Protein AF-A0A2V9Q5B5-F1 (afdb_monomer)

Radius of gyration: 13.7 Å; Cα contacts (8 Å, |Δi|>4): 126; chains: 1; bounding box: 30×25×36 Å

Sequence (98 aa):
SFSDRRMATRFVSCTHLVGAYANRPREVKDRAESVIAGSWEMFRADWEAHPPVLIIDMSMVGLDWATHPMTRYTVLRAYLNEYRVESVINGATIYRRL

Mean predicted aligned error: 4.56 Å

Nearest PDB structures (foldseek):
  3wov-assembly1_A  TM=4.953E-01  e=8.995E+00  Pyrococcus abyssi GE5
  3vu1-assembly3_A  TM=5.123E-01  e=9.590E+00  Pyrococcus horikoshii OT3

Structure (mmCIF, N/CA/C/O backbone):
data_AF-A0A2V9Q5B5-F1
#
_entry.id   AF-A0A2V9Q5B5-F1
#
loop_
_atom_site.group_PDB
_atom_site.id
_atom_site.type_symbol
_atom_site.label_atom_id
_atom_site.label_alt_id
_atom_site.label_comp_id
_atom_site.label_asym_id
_atom_site.label_entity_id
_atom_site.label_seq_id
_atom_site.pdbx_PDB_ins_code
_atom_site.Cartn_x
_atom_site.Cartn_y
_atom_site.Cartn_z
_atom_site.occupancy
_atom_site.B_iso_or_equiv
_atom_site.auth_seq_id
_atom_site.auth_comp_id
_atom_site.auth_asym_id
_atom_site.auth_atom_id
_atom_site.pdbx_PDB_model_num
ATOM 1 N N . SER A 1 1 ? -12.829 12.862 -1.093 1.00 55.06 1 SER A N 1
ATOM 2 C CA . SER A 1 1 ? -13.135 11.441 -0.840 1.00 55.06 1 SER A CA 1
ATOM 3 C C . SER A 1 1 ? -14.642 11.312 -0.783 1.00 55.06 1 SER A C 1
ATOM 5 O O . SER A 1 1 ? -15.242 12.133 -0.108 1.00 55.06 1 SER A O 1
ATOM 7 N N . PHE A 1 2 ? -15.258 10.343 -1.465 1.00 65.75 2 PHE A N 1
ATOM 8 C CA . PHE A 1 2 ? -16.723 10.162 -1.457 1.00 65.75 2 PHE A CA 1
ATOM 9 C C . PHE A 1 2 ? -17.295 9.729 -0.093 1.00 65.75 2 PHE A C 1
ATOM 11 O O . PHE A 1 2 ? -18.501 9.574 0.045 1.00 65.75 2 PHE A O 1
ATOM 18 N N . SER A 1 3 ? -16.439 9.512 0.908 1.00 74.19 3 SER A N 1
ATOM 19 C CA . SER A 1 3 ? -16.818 9.047 2.242 1.00 74.19 3 SER A CA 1
ATOM 20 C C . SER A 1 3 ? -16.691 10.101 3.348 1.00 74.19 3 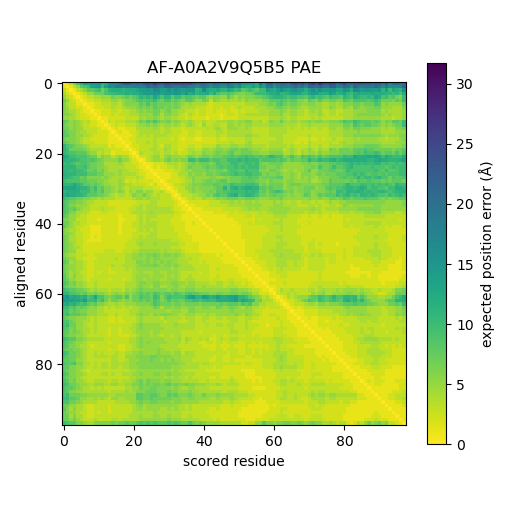SER A C 1
ATOM 22 O O . SER A 1 3 ? -16.801 9.726 4.511 1.00 74.19 3 SER A O 1
ATOM 24 N N . ASP A 1 4 ? -16.370 11.366 3.029 1.00 79.88 4 ASP A N 1
ATOM 25 C CA . ASP A 1 4 ? -16.004 12.432 3.994 1.00 79.88 4 ASP A CA 1
ATOM 26 C C . ASP A 1 4 ? -14.914 12.037 5.008 1.00 79.88 4 ASP A C 1
ATOM 28 O O . ASP A 1 4 ? -14.673 12.700 6.016 1.00 79.88 4 ASP A O 1
ATOM 32 N N . ARG A 1 5 ? -14.186 10.956 4.719 1.00 75.25 5 ARG A N 1
ATOM 33 C CA . ARG A 1 5 ? -13.049 10.491 5.506 1.00 75.25 5 ARG A CA 1
ATOM 34 C C . ARG A 1 5 ? -11.755 10.935 4.852 1.00 75.25 5 ARG A C 1
ATOM 36 O O . ARG A 1 5 ? -11.598 10.866 3.626 1.00 75.25 5 ARG A O 1
ATOM 43 N N . ARG A 1 6 ? -10.803 11.340 5.693 1.00 78.00 6 ARG A N 1
ATOM 44 C CA . ARG A 1 6 ? -9.419 11.575 5.285 1.00 78.00 6 ARG A CA 1
ATOM 45 C C . ARG A 1 6 ? -8.833 10.275 4.732 1.00 78.00 6 ARG A C 1
ATOM 47 O O . ARG A 1 6 ? -9.043 9.206 5.302 1.00 78.00 6 ARG A O 1
ATOM 54 N N . MET A 1 7 ? -8.109 10.369 3.619 1.00 82.69 7 MET A N 1
ATOM 55 C CA . MET A 1 7 ? -7.373 9.220 3.096 1.00 82.69 7 MET A CA 1
ATOM 56 C C . MET A 1 7 ? -6.248 8.847 4.064 1.00 82.69 7 MET A C 1
ATOM 58 O O . MET A 1 7 ? -5.566 9.732 4.578 1.00 82.69 7 MET A O 1
ATOM 62 N N . ALA A 1 8 ? -6.038 7.548 4.274 1.00 86.75 8 ALA A N 1
ATOM 63 C CA . ALA A 1 8 ? -4.937 7.039 5.095 1.00 86.75 8 ALA A CA 1
ATOM 64 C C . ALA A 1 8 ? -3.558 7.359 4.490 1.00 86.75 8 ALA A C 1
ATOM 66 O O . ALA A 1 8 ? -2.562 7.438 5.193 1.00 86.75 8 ALA A O 1
ATOM 67 N N . THR A 1 9 ? -3.495 7.562 3.174 1.00 88.81 9 THR A N 1
ATOM 68 C CA . THR A 1 9 ? -2.259 7.869 2.461 1.00 88.81 9 THR A CA 1
ATOM 69 C C . THR A 1 9 ? -2.514 8.808 1.292 1.00 88.81 9 THR A C 1
ATOM 71 O O . THR A 1 9 ? -3.602 8.807 0.717 1.00 88.81 9 THR A O 1
ATOM 74 N N . ARG A 1 10 ? -1.501 9.596 0.915 1.00 90.44 10 ARG A N 1
ATOM 75 C CA . ARG A 1 10 ? -1.497 10.398 -0.317 1.00 90.44 10 ARG A CA 1
ATOM 76 C C . ARG A 1 10 ? -1.438 9.545 -1.591 1.00 90.44 10 ARG A C 1
ATOM 78 O O . ARG A 1 10 ? -1.700 10.060 -2.675 1.00 90.44 10 ARG A O 1
ATOM 85 N N . PHE A 1 11 ? -1.106 8.256 -1.484 1.00 89.06 11 PHE A N 1
ATOM 86 C CA . PHE A 1 11 ? -0.995 7.339 -2.618 1.00 89.06 11 PHE A CA 1
ATOM 87 C C . PHE A 1 11 ? -2.331 6.647 -2.915 1.00 89.06 11 PHE A C 1
ATOM 89 O O . PHE A 1 11 ? -2.714 5.691 -2.252 1.00 89.06 11 PHE A O 1
ATOM 96 N N . VAL A 1 12 ? -3.028 7.100 -3.960 1.00 80.19 12 VAL A N 1
ATOM 97 C CA . VAL A 1 12 ? -4.313 6.513 -4.404 1.00 80.19 12 VAL A CA 1
ATOM 98 C C . VAL A 1 12 ? -4.170 5.156 -5.109 1.00 80.19 12 VAL A C 1
ATOM 100 O O . VAL A 1 12 ? -5.154 4.454 -5.310 1.00 80.19 12 VAL A O 1
ATOM 103 N N . SER A 1 13 ? -2.950 4.797 -5.510 1.00 80.75 13 SER A N 1
ATOM 104 C CA . SER A 1 13 ? -2.597 3.533 -6.162 1.00 80.75 13 SER A CA 1
ATOM 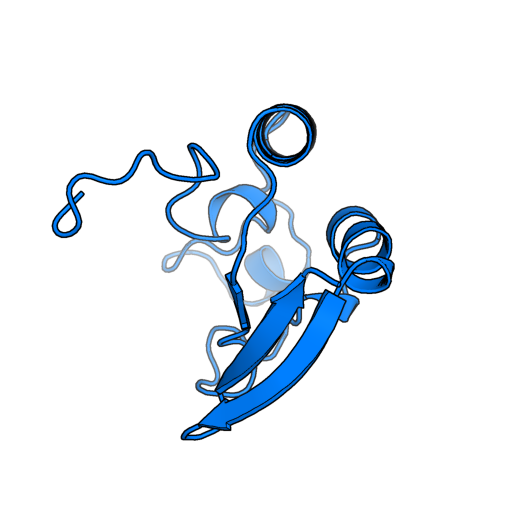105 C C . SER A 1 13 ? -1.146 3.174 -5.838 1.00 80.75 13 SER A C 1
ATOM 107 O O . SER A 1 13 ? -0.306 4.064 -5.656 1.00 80.75 13 SER A O 1
ATOM 109 N N . CYS A 1 14 ? -0.827 1.876 -5.828 1.00 83.75 14 CYS A N 1
ATOM 110 C CA . CYS A 1 14 ? 0.524 1.370 -5.594 1.00 83.75 14 CYS A CA 1
ATOM 111 C C . CYS A 1 14 ? 1.498 1.641 -6.754 1.00 83.75 14 CYS A C 1
ATOM 113 O O . CYS A 1 14 ? 2.699 1.478 -6.563 1.00 83.75 14 CYS A O 1
ATOM 115 N N . THR A 1 15 ? 1.032 2.104 -7.924 1.00 87.00 15 THR A N 1
ATOM 1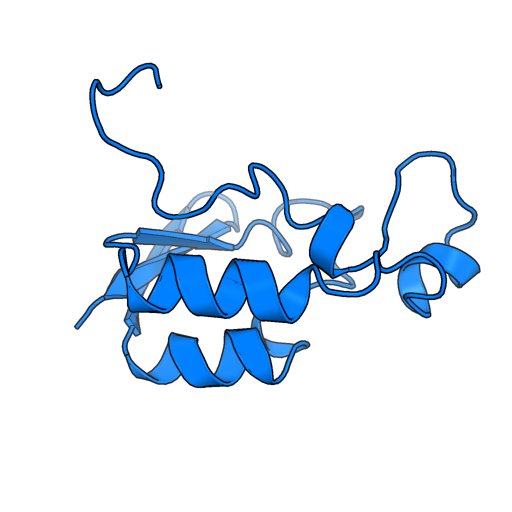16 C CA . THR A 1 15 ? 1.865 2.347 -9.120 1.00 87.00 15 THR A CA 1
ATOM 117 C C . THR A 1 15 ? 3.143 3.137 -8.822 1.00 87.00 15 THR A C 1
ATOM 119 O O . THR A 1 15 ? 4.213 2.757 -9.285 1.00 87.00 15 THR A O 1
ATOM 122 N N . HIS A 1 16 ? 3.047 4.199 -8.016 1.00 87.56 16 HIS A N 1
ATOM 123 C CA . HIS A 1 16 ? 4.190 5.042 -7.642 1.00 87.56 16 HIS A CA 1
ATOM 124 C C . HIS A 1 16 ? 5.171 4.324 -6.705 1.00 87.56 16 HIS A C 1
ATOM 126 O O . HIS A 1 16 ? 6.375 4.542 -6.793 1.00 87.56 16 HIS A O 1
ATOM 132 N N . LEU A 1 17 ? 4.652 3.455 -5.833 1.00 88.50 17 LEU A N 1
ATOM 133 C CA . LEU A 1 17 ? 5.439 2.674 -4.877 1.00 88.50 17 LEU A CA 1
ATOM 134 C C . LEU A 1 17 ? 6.196 1.539 -5.569 1.00 88.50 17 LEU A C 1
ATOM 136 O O . LEU A 1 17 ? 7.295 1.183 -5.156 1.00 88.50 17 LEU A O 1
ATOM 140 N N . VAL A 1 18 ? 5.617 0.967 -6.627 1.00 87.12 18 VAL A N 1
ATOM 141 C CA . VAL A 1 18 ? 6.166 -0.224 -7.291 1.00 87.12 18 VAL A CA 1
ATOM 142 C C . VAL A 1 18 ? 6.790 0.057 -8.661 1.00 87.12 18 VAL A C 1
ATOM 144 O O . VAL A 1 18 ? 7.384 -0.839 -9.249 1.00 87.12 18 VAL A O 1
ATOM 147 N N . GLY A 1 19 ? 6.660 1.280 -9.183 1.00 86.38 19 GLY A N 1
ATOM 148 C CA . GLY A 1 19 ? 7.170 1.671 -10.502 1.00 86.38 19 GLY A CA 1
ATOM 149 C C . GLY A 1 19 ? 6.419 1.046 -11.687 1.00 86.38 19 GLY A C 1
ATOM 150 O O . GLY A 1 19 ? 6.878 1.124 -12.825 1.00 86.38 19 GLY A O 1
ATOM 151 N N . ALA A 1 20 ? 5.261 0.426 -11.455 1.00 85.00 20 ALA A N 1
ATOM 152 C CA . ALA A 1 20 ? 4.541 -0.369 -12.449 1.00 85.00 20 ALA A CA 1
ATOM 153 C C . ALA A 1 20 ? 3.566 0.470 -13.302 1.00 85.00 20 ALA A C 1
ATOM 155 O O . ALA A 1 20 ? 2.354 0.255 -13.303 1.00 85.00 20 ALA A O 1
ATOM 156 N N . TYR A 1 21 ? 4.078 1.472 -14.018 1.00 83.19 21 TYR A N 1
ATOM 157 C CA . TYR A 1 21 ? 3.260 2.367 -14.850 1.00 83.19 21 TYR A CA 1
ATOM 158 C C . TYR A 1 21 ? 2.726 1.673 -16.107 1.00 83.19 21 TYR A C 1
ATOM 160 O O . TYR A 1 21 ? 3.498 1.063 -16.843 1.00 83.19 21 TYR A O 1
ATOM 168 N N . ALA A 1 22 ? 1.426 1.821 -16.398 1.00 74.12 22 ALA A N 1
ATOM 169 C CA . ALA A 1 22 ? 0.705 1.080 -17.445 1.00 74.12 22 ALA A CA 1
ATOM 170 C C . ALA A 1 22 ? 1.416 1.036 -18.815 1.00 74.12 22 ALA A C 1
ATOM 172 O O . ALA A 1 22 ? 1.526 -0.041 -19.398 1.00 74.12 22 ALA A O 1
ATOM 173 N N . ASN A 1 23 ? 1.996 2.152 -19.269 1.00 81.00 23 ASN A N 1
ATOM 174 C CA . ASN A 1 23 ? 2.658 2.264 -20.578 1.00 81.00 23 ASN A CA 1
ATOM 175 C C . ASN A 1 23 ? 4.131 1.798 -20.607 1.00 81.00 23 ASN A C 1
ATOM 177 O O . ASN A 1 23 ? 4.848 2.091 -21.562 1.00 81.00 23 ASN A O 1
ATOM 181 N N . ARG A 1 24 ? 4.625 1.114 -19.566 1.00 80.81 24 ARG A N 1
ATOM 182 C CA . ARG A 1 24 ? 5.992 0.563 -19.533 1.00 80.81 24 ARG A CA 1
ATOM 183 C C . ARG A 1 24 ? 6.027 -0.915 -19.957 1.00 80.81 24 ARG A C 1
ATOM 185 O O . ARG A 1 24 ? 5.063 -1.635 -19.670 1.00 80.81 24 ARG A O 1
ATOM 192 N N . PRO A 1 25 ? 7.130 -1.384 -20.580 1.00 84.44 25 PRO A N 1
ATOM 193 C CA . PRO A 1 25 ? 7.362 -2.810 -20.807 1.00 84.44 25 PRO A CA 1
ATOM 194 C C . PRO A 1 25 ? 7.248 -3.605 -19.504 1.00 84.44 25 PRO A C 1
ATOM 196 O O . PRO A 1 25 ? 7.569 -3.091 -18.427 1.00 84.44 25 PRO A O 1
ATOM 199 N N . ARG A 1 26 ? 6.788 -4.855 -19.592 1.00 80.31 26 ARG A N 1
ATOM 200 C CA . ARG A 1 26 ? 6.551 -5.701 -18.414 1.00 80.31 26 ARG A CA 1
ATOM 201 C C . ARG A 1 26 ? 7.831 -5.915 -17.608 1.00 80.31 26 ARG A C 1
ATOM 203 O O . ARG A 1 26 ? 7.800 -5.827 -16.388 1.00 80.31 26 ARG A O 1
ATOM 210 N N . GLU A 1 27 ? 8.956 -6.085 -18.288 1.00 81.50 27 GLU A N 1
ATOM 211 C CA . GLU A 1 27 ? 10.274 -6.286 -17.688 1.00 81.50 27 GLU A CA 1
ATOM 212 C C . GLU A 1 27 ? 10.685 -5.092 -16.813 1.00 81.50 27 GLU A C 1
ATOM 214 O O . GLU A 1 27 ? 11.222 -5.279 -15.724 1.00 81.50 27 GLU A O 1
ATOM 219 N N . VAL A 1 28 ? 10.374 -3.869 -17.256 1.00 81.06 28 VAL A N 1
ATOM 220 C CA . VAL A 1 28 ? 10.656 -2.623 -16.519 1.00 81.06 28 VAL A CA 1
ATOM 221 C C . VAL A 1 28 ? 9.770 -2.513 -15.274 1.00 81.06 28 VAL A C 1
ATOM 223 O O . VAL A 1 28 ? 10.250 -2.137 -14.203 1.00 81.06 28 VAL A O 1
ATOM 226 N N . LYS A 1 29 ? 8.481 -2.871 -15.396 1.00 79.12 29 LYS A N 1
ATOM 227 C CA . LYS A 1 29 ? 7.529 -2.899 -14.269 1.00 79.12 29 LYS A CA 1
ATOM 228 C C . LYS A 1 29 ? 7.961 -3.918 -13.213 1.00 79.12 29 LYS A C 1
ATOM 230 O O . LYS A 1 29 ? 8.058 -3.590 -12.033 1.00 79.12 29 LYS A O 1
ATOM 235 N N . ASP A 1 30 ? 8.276 -5.137 -13.648 1.00 76.44 30 ASP A N 1
ATOM 236 C CA . ASP A 1 30 ? 8.610 -6.254 -12.765 1.00 76.44 30 ASP A CA 1
ATOM 237 C C . ASP A 1 30 ? 9.922 -6.019 -12.000 1.00 76.44 30 ASP A C 1
ATOM 239 O O . ASP A 1 30 ? 10.047 -6.464 -10.855 1.00 76.44 30 ASP A O 1
ATOM 243 N N . ARG A 1 31 ? 10.871 -5.274 -12.584 1.00 80.06 31 ARG A N 1
ATOM 244 C CA . ARG A 1 31 ? 12.141 -4.881 -11.948 1.00 80.06 31 ARG A CA 1
ATOM 245 C C . ARG A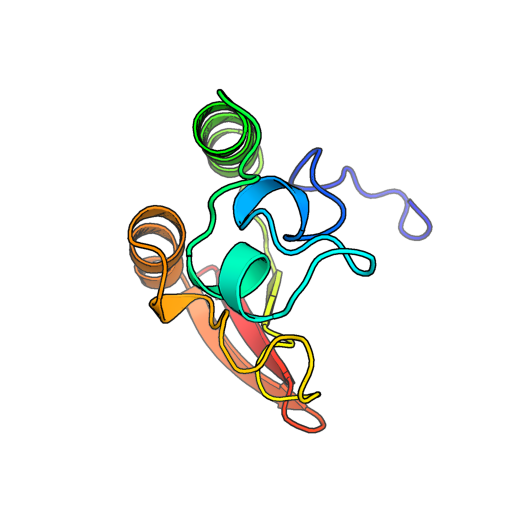 1 31 ? 12.060 -3.626 -11.079 1.00 80.06 31 ARG A C 1
ATOM 247 O O . ARG A 1 31 ? 13.051 -3.285 -10.442 1.00 80.06 31 ARG A O 1
ATOM 254 N N . ALA A 1 32 ? 10.904 -2.962 -11.023 1.00 76.38 32 ALA A N 1
ATOM 255 C CA . ALA A 1 32 ? 10.703 -1.739 -10.245 1.00 76.38 32 ALA A CA 1
ATOM 256 C C . ALA A 1 32 ? 11.688 -0.601 -10.612 1.00 76.38 32 ALA A C 1
ATOM 258 O O . ALA A 1 32 ? 11.999 0.259 -9.792 1.00 76.38 32 ALA A O 1
ATOM 259 N N . GLU A 1 33 ? 12.151 -0.550 -11.866 1.00 82.62 33 GLU A N 1
ATOM 260 C CA . GLU A 1 33 ? 13.141 0.439 -12.338 1.00 82.62 33 GLU A CA 1
ATOM 261 C C . GLU A 1 33 ? 12.577 1.871 -12.414 1.00 82.62 33 GLU A C 1
ATOM 263 O O . GLU A 1 33 ? 13.312 2.832 -12.612 1.00 82.62 33 GLU A O 1
ATOM 268 N N . SER A 1 34 ? 11.258 2.029 -12.273 1.00 84.50 34 SER A N 1
ATOM 269 C CA . SER A 1 34 ? 10.557 3.319 -12.334 1.00 84.50 34 SER A CA 1
ATOM 270 C C . SER A 1 34 ? 9.942 3.741 -10.994 1.00 84.50 34 SER A C 1
ATOM 272 O O . SER A 1 34 ? 8.996 4.528 -10.982 1.00 84.50 34 SER A O 1
ATOM 274 N N . VAL A 1 35 ? 10.416 3.203 -9.865 1.00 89.06 35 VAL A N 1
ATOM 275 C CA . VAL A 1 35 ? 9.978 3.663 -8.535 1.00 89.06 35 VAL A CA 1
ATOM 276 C C . VAL A 1 35 ? 10.385 5.123 -8.341 1.00 89.06 35 VAL A C 1
ATOM 278 O O . VAL A 1 35 ? 11.522 5.505 -8.615 1.00 89.06 35 VAL A O 1
ATOM 281 N N . ILE A 1 36 ? 9.457 5.949 -7.855 1.00 88.69 36 ILE A N 1
ATOM 282 C CA . ILE A 1 36 ? 9.758 7.350 -7.553 1.00 88.69 36 ILE A CA 1
ATOM 283 C C . ILE A 1 36 ? 10.577 7.426 -6.262 1.00 88.69 36 ILE A C 1
ATOM 285 O O . ILE A 1 36 ? 10.151 6.944 -5.214 1.00 88.69 36 ILE A O 1
ATOM 289 N N . ALA A 1 37 ? 11.739 8.077 -6.317 1.00 89.88 37 ALA A N 1
ATOM 290 C CA . ALA A 1 37 ? 12.570 8.296 -5.136 1.00 89.88 37 ALA A CA 1
ATOM 291 C C . ALA A 1 37 ? 11.784 9.023 -4.026 1.00 89.88 37 ALA A C 1
ATOM 293 O O . ALA A 1 37 ? 11.094 10.010 -4.284 1.00 89.88 37 ALA A O 1
ATOM 294 N N . GLY A 1 38 ? 11.881 8.536 -2.787 1.00 91.12 38 GLY A N 1
ATOM 295 C CA . GLY A 1 38 ? 11.165 9.107 -1.642 1.00 91.12 38 GLY A CA 1
ATOM 296 C C . GLY A 1 38 ? 9.720 8.616 -1.470 1.00 91.12 38 GLY A C 1
ATOM 297 O O . GLY A 1 38 ? 9.083 8.940 -0.465 1.00 91.12 38 GLY A O 1
ATOM 298 N N . SER A 1 39 ? 9.155 7.862 -2.426 1.00 92.50 39 SER A N 1
ATOM 299 C CA . SER A 1 39 ? 7.740 7.473 -2.356 1.00 92.50 39 SER A CA 1
ATOM 300 C C . SER A 1 39 ? 7.446 6.526 -1.194 1.00 92.50 39 SER A C 1
ATOM 302 O O . SER A 1 39 ? 6.400 6.639 -0.557 1.00 92.50 39 SER A O 1
ATOM 304 N N . TRP A 1 40 ? 8.367 5.607 -0.895 1.00 92.06 40 TRP A N 1
ATOM 305 C CA . TRP A 1 40 ? 8.213 4.657 0.208 1.00 92.06 40 TRP A CA 1
ATOM 306 C C . TRP A 1 40 ? 8.316 5.334 1.575 1.00 92.06 40 TRP A C 1
ATOM 308 O O . TRP A 1 40 ? 7.576 4.977 2.489 1.00 92.06 40 TRP A O 1
ATOM 318 N N . GLU A 1 41 ? 9.182 6.334 1.708 1.00 93.69 41 GLU A N 1
ATOM 319 C CA . GLU A 1 41 ? 9.345 7.145 2.913 1.00 93.69 41 GLU A CA 1
ATOM 320 C C . GLU A 1 41 ? 8.092 7.986 3.172 1.00 93.69 41 GLU A C 1
ATOM 322 O O . GLU A 1 41 ? 7.571 7.995 4.287 1.00 93.69 41 GLU A O 1
ATOM 327 N N . MET A 1 42 ? 7.552 8.632 2.132 1.00 94.25 42 MET A N 1
ATOM 328 C CA . MET A 1 42 ? 6.291 9.370 2.239 1.00 94.25 42 MET A CA 1
ATOM 329 C C . MET A 1 42 ? 5.120 8.453 2.597 1.00 94.25 42 MET A C 1
ATOM 331 O O . MET A 1 42 ? 4.276 8.826 3.407 1.00 94.25 42 MET A O 1
ATOM 335 N N . PHE A 1 43 ? 5.066 7.257 2.005 1.00 93.06 43 PHE A N 1
ATOM 336 C CA . PHE A 1 43 ? 4.021 6.281 2.297 1.00 93.06 43 PHE A CA 1
ATOM 337 C C . PHE A 1 43 ? 4.082 5.806 3.747 1.00 93.06 43 PHE A C 1
ATOM 339 O O . PHE A 1 43 ? 3.055 5.770 4.419 1.00 93.06 43 PHE A O 1
ATOM 346 N N . ARG A 1 44 ? 5.288 5.499 4.237 1.00 92.75 44 ARG A N 1
ATOM 347 C CA . ARG A 1 44 ? 5.540 5.142 5.635 1.00 92.75 44 ARG A CA 1
ATOM 348 C C . ARG A 1 44 ? 5.062 6.235 6.588 1.00 92.75 44 ARG A C 1
ATOM 350 O O . ARG A 1 44 ? 4.287 5.942 7.489 1.00 92.75 44 ARG A O 1
ATOM 357 N N . ALA A 1 45 ? 5.456 7.483 6.342 1.00 94.00 45 ALA A N 1
ATOM 358 C CA . ALA A 1 45 ? 5.051 8.611 7.179 1.00 94.00 45 ALA A CA 1
ATOM 359 C C . ALA A 1 45 ? 3.524 8.799 7.214 1.00 94.00 45 ALA A C 1
ATOM 361 O O . ALA A 1 45 ? 2.949 9.061 8.269 1.00 94.00 45 ALA A O 1
ATOM 362 N N . ASP A 1 46 ? 2.852 8.640 6.070 1.00 93.12 46 ASP A N 1
ATOM 363 C CA . ASP A 1 46 ? 1.393 8.711 6.014 1.00 93.12 46 ASP A CA 1
ATOM 364 C C . ASP A 1 46 ? 0.732 7.574 6.799 1.00 93.12 46 ASP A C 1
ATOM 366 O O . ASP A 1 46 ? -0.198 7.828 7.564 1.00 93.12 46 ASP A O 1
ATOM 370 N N . TRP A 1 47 ? 1.227 6.345 6.625 1.00 91.44 47 TRP A N 1
ATOM 371 C CA . TRP A 1 47 ? 0.707 5.155 7.295 1.00 91.44 47 TRP A CA 1
ATOM 372 C C . TRP A 1 47 ? 0.874 5.233 8.812 1.00 91.44 47 TRP A C 1
ATOM 374 O O . TRP A 1 47 ? -0.044 4.887 9.544 1.00 91.44 47 TRP A O 1
ATOM 384 N N . GLU A 1 48 ? 2.017 5.714 9.296 1.00 91.88 48 GLU A N 1
ATOM 385 C CA . GLU A 1 48 ? 2.275 5.896 10.728 1.00 91.88 48 GLU A CA 1
ATOM 386 C C . GLU A 1 48 ? 1.382 6.986 11.334 1.00 91.88 48 GLU A C 1
ATOM 388 O O . GLU A 1 48 ? 0.845 6.815 12.427 1.00 91.88 48 GLU A O 1
ATOM 393 N N . ALA A 1 49 ? 1.171 8.092 10.615 1.00 92.62 49 ALA A N 1
ATOM 394 C CA . ALA A 1 49 ? 0.321 9.182 11.088 1.00 92.62 49 ALA A CA 1
ATOM 395 C C . ALA A 1 49 ? -1.183 8.856 11.004 1.00 92.62 49 ALA A C 1
ATOM 397 O O . ALA A 1 49 ? -1.976 9.356 11.802 1.00 92.62 49 ALA A O 1
ATOM 398 N N . HIS A 1 50 ? -1.591 8.043 10.026 1.00 91.12 50 HIS A N 1
ATOM 399 C CA . HIS A 1 50 ? -2.992 7.730 9.746 1.00 91.12 50 HIS A CA 1
ATOM 400 C C . HIS A 1 50 ? -3.156 6.257 9.342 1.00 91.12 50 HIS A C 1
ATOM 402 O O . HIS A 1 50 ? -3.519 5.966 8.197 1.00 91.12 50 HIS A O 1
ATOM 408 N N . PRO A 1 51 ? -2.926 5.304 10.261 1.00 90.31 51 PRO A N 1
ATOM 409 C CA . PRO A 1 51 ? -2.936 3.897 9.898 1.00 90.31 51 PRO A CA 1
ATOM 410 C C . PRO A 1 51 ? -4.320 3.495 9.357 1.00 90.31 51 PRO A C 1
ATOM 412 O O . PRO A 1 51 ? -5.347 3.860 9.953 1.00 90.31 51 PRO A O 1
ATOM 415 N N . PRO A 1 52 ? -4.391 2.762 8.231 1.00 90.00 52 PRO A N 1
ATOM 416 C CA . PRO A 1 52 ? -5.658 2.313 7.672 1.00 90.00 52 PRO A CA 1
ATOM 417 C C . PRO A 1 52 ? -6.440 1.434 8.655 1.00 90.00 52 PRO A C 1
ATOM 419 O O . PRO A 1 52 ? -5.877 0.645 9.405 1.00 90.00 52 PRO A O 1
ATOM 422 N N . VAL A 1 53 ? -7.768 1.532 8.637 1.00 91.06 53 VAL A N 1
ATOM 423 C CA . VAL A 1 53 ? -8.621 0.539 9.321 1.00 91.06 53 VAL A CA 1
ATOM 424 C C . VAL A 1 53 ? -8.766 -0.717 8.462 1.00 91.06 53 VAL A C 1
ATOM 426 O O . VAL A 1 53 ? -8.846 -1.826 8.988 1.00 91.06 53 VAL A O 1
ATOM 429 N N . LEU A 1 54 ? -8.799 -0.524 7.142 1.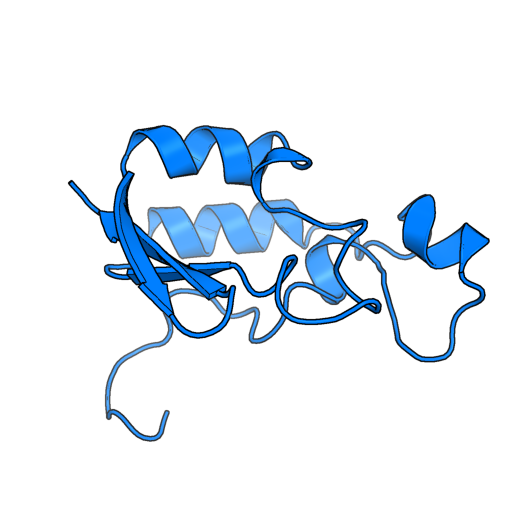00 90.94 54 LEU A N 1
ATOM 430 C CA . LEU A 1 54 ? -8.967 -1.563 6.138 1.00 90.94 54 LEU A CA 1
ATOM 431 C C . LEU A 1 54 ? -7.937 -1.396 5.030 1.00 90.94 54 LEU A C 1
ATOM 433 O O . LEU A 1 54 ? -7.658 -0.275 4.601 1.00 90.94 54 LEU A O 1
ATOM 437 N N . ILE A 1 55 ? -7.436 -2.524 4.542 1.00 91.19 55 ILE A N 1
ATOM 438 C CA . ILE A 1 55 ? -6.587 -2.618 3.358 1.00 91.19 55 ILE A CA 1
ATOM 439 C C . ILE A 1 55 ? -7.241 -3.608 2.404 1.00 91.19 55 ILE A C 1
ATOM 441 O O . ILE A 1 55 ? -7.715 -4.657 2.836 1.00 91.19 55 ILE A O 1
ATOM 445 N N . ILE A 1 56 ? -7.247 -3.282 1.116 1.00 90.81 56 ILE A N 1
ATOM 446 C CA . ILE A 1 56 ? -7.747 -4.165 0.065 1.00 90.81 56 ILE A CA 1
ATOM 447 C C . ILE A 1 56 ? -6.565 -4.512 -0.840 1.00 90.81 56 ILE A C 1
ATOM 449 O O . ILE A 1 56 ? -6.052 -3.641 -1.543 1.00 90.81 56 ILE A O 1
ATOM 453 N N . ASP A 1 57 ? -6.126 -5.769 -0.809 1.00 90.38 57 ASP A N 1
ATOM 454 C CA . ASP A 1 57 ? -5.120 -6.295 -1.730 1.00 90.38 57 ASP A CA 1
ATOM 455 C C . ASP A 1 57 ? -5.811 -6.855 -2.977 1.00 90.38 57 ASP A C 1
ATOM 457 O O . ASP A 1 57 ? -6.499 -7.877 -2.939 1.00 90.38 57 ASP A O 1
ATOM 461 N N . MET A 1 58 ? -5.618 -6.146 -4.088 1.00 89.62 58 MET A N 1
ATOM 462 C CA . MET A 1 58 ? -6.196 -6.456 -5.395 1.00 89.62 58 MET A CA 1
ATOM 463 C C . MET A 1 58 ? -5.254 -7.282 -6.285 1.00 89.62 58 MET A C 1
ATOM 465 O O . MET A 1 58 ? -5.603 -7.565 -7.430 1.00 89.62 58 MET A O 1
ATOM 469 N N . SER A 1 59 ? -4.068 -7.671 -5.800 1.00 88.69 59 SER A N 1
ATOM 470 C CA . SER A 1 59 ? -3.064 -8.396 -6.599 1.00 88.69 59 SER A CA 1
ATOM 471 C C . SER A 1 59 ? -3.568 -9.732 -7.149 1.00 88.69 59 SER A C 1
ATOM 473 O O . SER A 1 59 ? -3.129 -10.163 -8.208 1.00 88.69 59 SER A O 1
ATOM 475 N N . MET A 1 60 ? -4.540 -10.353 -6.482 1.00 87.69 60 MET A N 1
ATOM 476 C CA . MET A 1 60 ? -5.140 -11.629 -6.886 1.00 87.69 60 MET A CA 1
ATOM 477 C C . MET A 1 60 ? -6.377 -11.476 -7.792 1.00 87.69 60 MET A C 1
ATOM 479 O O . MET A 1 60 ? -6.914 -12.476 -8.260 1.00 87.69 60 MET A O 1
ATOM 483 N N . VAL A 1 61 ? -6.842 -10.247 -8.052 1.00 87.12 61 VAL A N 1
ATOM 484 C CA . VAL A 1 61 ? -8.068 -9.983 -8.833 1.00 87.12 61 VAL A CA 1
ATOM 485 C C . VAL A 1 61 ? -7.789 -9.891 -10.338 1.00 87.12 61 VAL A C 1
ATOM 487 O O . VAL A 1 61 ? -8.666 -10.189 -11.145 1.00 87.12 61 VAL A O 1
ATOM 490 N N . GLY A 1 62 ? -6.579 -9.493 -10.745 1.00 78.75 62 GLY A N 1
ATOM 491 C CA . GLY A 1 62 ? -6.240 -9.279 -12.153 1.00 78.75 62 GLY A CA 1
ATOM 492 C C . GLY A 1 62 ? -4.757 -9.463 -12.464 1.00 78.75 62 GLY A C 1
ATOM 493 O O . GLY A 1 62 ? -3.895 -9.298 -11.603 1.00 78.75 62 GLY A O 1
ATOM 494 N N . LEU A 1 63 ? -4.458 -9.790 -13.725 1.00 76.56 63 LEU A N 1
ATOM 495 C CA . LEU A 1 63 ? -3.105 -10.147 -14.170 1.00 76.56 63 LEU A CA 1
ATOM 496 C C . LEU A 1 63 ? -2.097 -8.996 -14.053 1.00 76.56 63 LEU A C 1
ATOM 498 O O . LEU A 1 63 ? -0.920 -9.252 -13.809 1.00 76.56 63 LEU A O 1
ATOM 502 N N . ASP A 1 64 ? -2.552 -7.749 -14.181 1.00 76.50 64 ASP A N 1
ATOM 503 C CA . ASP A 1 64 ? -1.677 -6.570 -14.173 1.00 76.50 64 ASP A CA 1
ATOM 504 C C . ASP A 1 64 ? -0.956 -6.357 -12.834 1.00 76.50 64 ASP A C 1
ATOM 506 O O . ASP A 1 64 ? 0.120 -5.762 -12.802 1.00 76.50 64 ASP A O 1
ATOM 510 N N . TRP A 1 65 ? -1.526 -6.860 -11.735 1.00 80.44 65 TRP A N 1
ATOM 511 C CA . TRP A 1 65 ? -0.999 -6.680 -10.378 1.00 80.44 65 TRP A CA 1
ATOM 512 C C . TRP A 1 65 ? -0.561 -7.986 -9.716 1.00 80.44 65 TRP A C 1
ATOM 514 O O . TRP A 1 65 ? -0.065 -7.959 -8.590 1.00 80.44 65 TRP A O 1
ATOM 524 N N . ALA A 1 66 ? -0.676 -9.117 -10.417 1.00 83.56 66 ALA A N 1
ATOM 525 C CA . ALA A 1 66 ? -0.340 -10.439 -9.890 1.00 83.56 66 ALA A CA 1
ATOM 526 C C . ALA A 1 66 ? 1.133 -10.568 -9.467 1.00 83.56 66 ALA A C 1
ATOM 528 O O . ALA A 1 66 ? 1.456 -11.322 -8.551 1.00 83.56 66 ALA A O 1
ATOM 529 N N . THR A 1 67 ? 2.043 -9.811 -10.089 1.00 84.69 67 THR A N 1
ATOM 530 C CA . THR A 1 67 ? 3.463 -9.780 -9.701 1.00 84.69 67 THR A CA 1
ATOM 531 C C . THR A 1 67 ? 3.744 -8.835 -8.531 1.00 84.69 67 THR A C 1
ATOM 533 O O . THR A 1 67 ? 4.866 -8.803 -8.024 1.00 84.69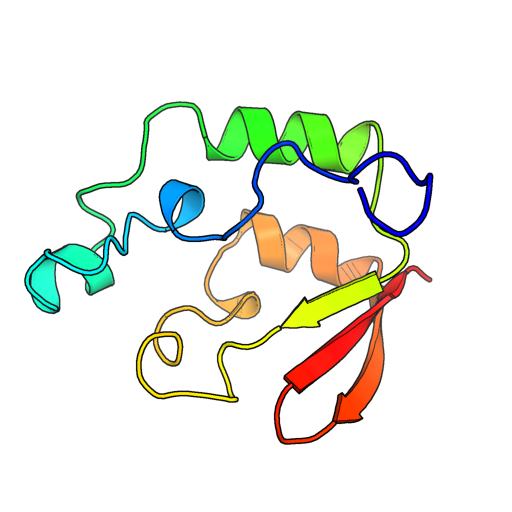 67 THR A O 1
ATOM 536 N N . HIS A 1 68 ? 2.747 -8.095 -8.048 1.00 85.81 68 HIS A N 1
ATOM 537 C CA . HIS A 1 68 ? 2.888 -7.062 -7.025 1.00 85.81 68 HIS A CA 1
ATOM 538 C C . HIS A 1 68 ? 2.022 -7.316 -5.769 1.00 85.81 68 HIS A C 1
ATOM 540 O O . HIS A 1 68 ? 1.380 -6.377 -5.293 1.00 85.81 68 HIS A O 1
ATOM 546 N N . PRO A 1 69 ? 2.002 -8.535 -5.182 1.00 88.50 69 PRO A N 1
ATOM 547 C CA . PRO A 1 69 ? 1.260 -8.774 -3.947 1.00 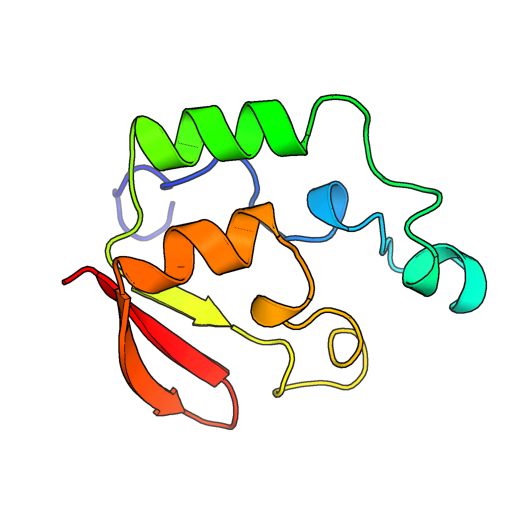88.50 69 PRO A CA 1
ATOM 548 C C . PRO A 1 69 ? 1.861 -7.979 -2.788 1.00 88.50 69 PRO A C 1
ATOM 550 O O . PRO A 1 69 ? 3.074 -7.744 -2.751 1.00 88.50 69 PRO A O 1
ATOM 553 N N . MET A 1 70 ? 1.045 -7.613 -1.794 1.00 88.50 70 MET A N 1
ATOM 554 C CA . MET A 1 70 ? 1.534 -6.825 -0.654 1.00 88.50 70 MET A CA 1
ATOM 555 C C . MET A 1 70 ? 2.698 -7.504 0.073 1.00 88.50 70 MET A C 1
ATOM 557 O O . MET A 1 70 ? 3.649 -6.847 0.496 1.00 88.50 70 MET A O 1
ATOM 561 N N . THR A 1 71 ? 2.672 -8.833 0.157 1.00 88.50 71 THR A N 1
ATOM 562 C CA . THR A 1 71 ? 3.719 -9.623 0.809 1.00 88.50 71 THR A CA 1
ATOM 563 C C . THR A 1 71 ? 5.074 -9.524 0.106 1.00 88.50 71 THR A C 1
ATOM 565 O O . THR A 1 71 ? 6.088 -9.765 0.757 1.00 88.50 71 THR A O 1
ATOM 568 N N . ARG A 1 72 ? 5.154 -9.134 -1.175 1.00 88.88 72 ARG A N 1
ATOM 569 C CA . ARG A 1 72 ? 6.426 -8.966 -1.905 1.00 88.88 72 ARG A CA 1
ATOM 570 C C . ARG A 1 72 ? 7.297 -7.848 -1.322 1.00 88.88 72 ARG A C 1
ATOM 572 O O . ARG A 1 72 ? 8.519 -7.937 -1.397 1.00 88.88 72 ARG A O 1
ATOM 579 N N . TYR A 1 73 ? 6.690 -6.816 -0.743 1.00 88.19 73 TYR A N 1
ATOM 580 C CA . TYR A 1 73 ? 7.387 -5.604 -0.315 1.00 88.19 73 TYR A CA 1
ATOM 581 C C . TYR A 1 73 ? 7.638 -5.618 1.186 1.00 88.19 73 TYR A C 1
ATOM 583 O O . TYR A 1 73 ? 6.689 -5.630 1.963 1.00 88.19 73 TYR A O 1
ATOM 591 N N . THR A 1 74 ? 8.903 -5.553 1.609 1.00 87.38 74 THR A N 1
ATOM 592 C CA . THR A 1 74 ? 9.283 -5.599 3.034 1.00 87.38 74 THR A CA 1
ATOM 593 C C . THR A 1 74 ? 8.553 -4.550 3.873 1.00 87.38 74 THR A C 1
ATOM 595 O O . THR A 1 74 ? 8.081 -4.869 4.958 1.00 87.38 74 THR A O 1
ATOM 598 N N . VAL A 1 75 ? 8.399 -3.326 3.351 1.00 86.88 75 VAL A N 1
ATOM 599 C CA . VAL A 1 75 ? 7.682 -2.237 4.038 1.00 86.88 75 VAL A CA 1
ATOM 600 C C . VAL A 1 75 ? 6.213 -2.599 4.269 1.00 86.88 75 VAL A C 1
ATOM 602 O O . VAL A 1 75 ? 5.724 -2.474 5.383 1.00 86.88 75 VAL A O 1
ATOM 605 N N . LEU A 1 76 ? 5.515 -3.102 3.246 1.00 88.88 76 LEU A N 1
ATOM 606 C CA . LEU A 1 76 ? 4.109 -3.499 3.375 1.00 88.88 76 LEU A CA 1
ATOM 607 C C . LEU A 1 76 ? 3.950 -4.735 4.262 1.00 88.88 76 LEU A C 1
ATOM 609 O O . LEU A 1 76 ? 3.061 -4.777 5.108 1.00 88.88 76 LEU A O 1
ATOM 613 N N . ARG A 1 77 ? 4.837 -5.723 4.103 1.00 89.94 77 ARG A N 1
ATOM 614 C CA . ARG A 1 77 ? 4.842 -6.948 4.905 1.00 89.94 77 ARG A CA 1
ATOM 615 C C . ARG A 1 77 ? 5.002 -6.644 6.395 1.00 89.94 77 ARG A C 1
ATOM 617 O O . ARG A 1 77 ? 4.338 -7.289 7.195 1.00 89.94 77 ARG A O 1
ATOM 624 N N . ALA A 1 78 ? 5.842 -5.673 6.757 1.00 90.00 78 ALA A N 1
ATOM 625 C CA . ALA A 1 78 ? 6.017 -5.262 8.147 1.00 90.00 78 ALA A CA 1
ATOM 626 C C . ALA A 1 78 ? 4.701 -4.761 8.762 1.00 90.00 78 ALA A C 1
ATOM 628 O O . ALA A 1 78 ? 4.342 -5.199 9.852 1.00 90.00 78 ALA A O 1
ATOM 629 N N . TYR A 1 79 ? 3.949 -3.928 8.035 1.00 89.38 79 TYR A N 1
ATOM 630 C CA . TYR A 1 79 ? 2.664 -3.416 8.515 1.00 89.38 79 TYR A CA 1
ATOM 631 C C . TYR A 1 79 ? 1.574 -4.477 8.592 1.00 89.38 79 TYR A C 1
ATOM 633 O O . TYR A 1 79 ? 0.742 -4.403 9.486 1.00 89.38 79 TYR A O 1
ATOM 641 N N . LEU A 1 80 ? 1.568 -5.475 7.701 1.00 91.62 80 LEU A N 1
ATOM 642 C CA . LEU A 1 80 ? 0.541 -6.525 7.706 1.00 91.62 80 LEU A CA 1
ATOM 643 C C . LEU A 1 80 ? 0.498 -7.337 9.012 1.00 91.62 80 LEU A C 1
ATOM 645 O O . LEU A 1 80 ? -0.534 -7.934 9.296 1.00 91.62 80 LEU A O 1
ATOM 649 N N . ASN A 1 81 ? 1.557 -7.325 9.827 1.00 91.50 81 ASN A N 1
ATOM 650 C CA . ASN A 1 81 ? 1.561 -7.972 11.145 1.00 91.50 81 ASN A CA 1
ATOM 651 C C . ASN A 1 81 ? 0.570 -7.337 12.139 1.00 91.50 81 ASN A C 1
ATOM 653 O O . ASN A 1 81 ? 0.142 -7.995 13.083 1.00 91.50 81 ASN A O 1
ATOM 657 N N . GLU A 1 82 ? 0.190 -6.076 11.930 1.00 94.81 82 GLU A N 1
ATOM 658 C CA . GLU A 1 82 ? -0.801 -5.360 12.747 1.00 94.81 82 GLU A CA 1
ATOM 659 C C . GLU A 1 82 ? -2.238 -5.576 12.246 1.00 94.81 82 GLU A C 1
ATOM 661 O O . GLU A 1 82 ? -3.176 -4.921 12.704 1.00 94.81 82 GLU A O 1
ATOM 666 N N . TYR A 1 83 ? -2.425 -6.464 11.268 1.00 95.88 83 TYR A N 1
ATOM 667 C CA . TYR A 1 83 ? -3.699 -6.703 10.612 1.00 95.88 83 TYR A CA 1
ATOM 668 C C . TYR A 1 83 ? -4.011 -8.197 10.588 1.00 95.88 83 TYR A C 1
ATOM 670 O O . TYR A 1 83 ? -3.135 -9.051 10.473 1.00 95.88 83 TYR A O 1
ATOM 678 N N . ARG A 1 84 ? -5.301 -8.519 10.637 1.00 96.06 84 ARG A N 1
ATOM 679 C CA . ARG A 1 84 ? -5.818 -9.859 10.347 1.00 96.06 84 ARG A CA 1
ATOM 680 C C . ARG A 1 84 ? -6.524 -9.871 9.001 1.00 96.06 84 ARG A C 1
ATOM 682 O O . ARG A 1 84 ? -7.100 -8.863 8.592 1.00 96.06 84 ARG A O 1
ATOM 689 N N . VAL A 1 85 ? -6.539 -11.024 8.341 1.00 95.75 85 VAL A N 1
ATOM 690 C CA . VAL A 1 85 ? -7.432 -11.244 7.197 1.00 95.75 85 VAL A CA 1
ATOM 691 C C . VAL A 1 85 ? -8.870 -11.205 7.714 1.00 95.75 85 VAL A C 1
ATOM 693 O O . VAL A 1 85 ? -9.243 -11.994 8.578 1.00 95.75 85 VAL A O 1
ATOM 696 N N . GLU A 1 86 ? -9.660 -10.255 7.222 1.00 97.38 86 GLU A N 1
ATOM 697 C CA . GLU A 1 86 ? -11.079 -10.131 7.555 1.00 97.38 86 GLU A CA 1
ATOM 698 C C . GLU A 1 86 ? -11.948 -10.936 6.589 1.00 97.38 86 GLU A C 1
ATOM 700 O O . GLU A 1 86 ? -12.883 -11.610 7.016 1.00 97.38 86 GLU A O 1
ATOM 705 N N . SER A 1 87 ? -11.661 -10.859 5.289 1.00 97.06 87 SER A N 1
ATOM 706 C CA . SER A 1 87 ? -12.438 -11.550 4.262 1.00 97.06 87 SER A CA 1
ATOM 707 C C . SER A 1 87 ? -11.665 -11.649 2.948 1.00 97.06 87 SER A C 1
ATOM 709 O O . SER A 1 87 ? -10.667 -10.957 2.746 1.00 97.06 87 SER A O 1
ATOM 711 N N . VAL A 1 88 ? -12.160 -12.485 2.038 1.00 95.81 88 VAL A N 1
ATOM 712 C CA . VAL A 1 88 ? -11.733 -12.527 0.637 1.00 95.81 88 VAL A CA 1
ATOM 713 C C . VAL A 1 88 ? -12.984 -12.397 -0.226 1.00 95.81 88 VAL A C 1
ATOM 715 O O . VAL A 1 88 ? -13.869 -13.248 -0.162 1.00 95.81 88 VAL A O 1
ATOM 718 N N . ILE A 1 89 ? -13.070 -11.333 -1.024 1.00 94.88 89 ILE A N 1
ATOM 719 C CA . ILE A 1 89 ? -14.237 -11.035 -1.867 1.00 94.88 89 ILE A CA 1
ATOM 720 C C . ILE A 1 89 ? -13.771 -10.935 -3.315 1.00 94.88 89 ILE A C 1
ATOM 722 O O . ILE A 1 89 ? -12.955 -10.079 -3.640 1.00 94.88 89 ILE A O 1
ATOM 726 N N . ASN A 1 90 ? -14.286 -11.800 -4.194 1.00 93.19 90 ASN A N 1
ATOM 727 C CA . ASN A 1 90 ? -13.913 -11.841 -5.618 1.00 93.19 90 ASN A CA 1
ATOM 728 C C . ASN A 1 90 ? -12.389 -11.891 -5.847 1.00 93.19 90 ASN A C 1
ATOM 730 O O . ASN A 1 90 ? -11.862 -11.236 -6.741 1.00 93.19 90 ASN A O 1
ATOM 734 N N . GLY A 1 91 ? -11.672 -12.631 -4.997 1.00 90.19 91 GLY A N 1
ATOM 735 C CA . GLY A 1 91 ? -10.211 -12.725 -5.033 1.00 90.19 91 GLY A CA 1
ATOM 736 C C . GLY A 1 91 ? -9.471 -11.564 -4.362 1.00 90.19 91 GLY A C 1
ATOM 737 O O . GLY A 1 91 ? -8.277 -11.693 -4.127 1.00 90.19 91 GLY A O 1
ATOM 738 N N . ALA A 1 92 ? -10.136 -10.466 -3.990 1.00 92.38 92 ALA A N 1
ATOM 739 C CA . ALA A 1 92 ? -9.512 -9.383 -3.235 1.00 92.38 92 ALA A CA 1
ATOM 740 C C . ALA A 1 92 ? -9.411 -9.757 -1.753 1.00 92.38 92 ALA A C 1
ATOM 742 O O . ALA A 1 92 ? -10.433 -10.014 -1.108 1.00 92.38 92 ALA A O 1
ATOM 743 N N . THR A 1 93 ? -8.200 -9.753 -1.199 1.00 93.94 93 THR A N 1
ATOM 744 C CA . THR A 1 93 ? -8.001 -9.989 0.237 1.00 93.94 93 THR A CA 1
ATOM 745 C C . THR A 1 93 ? -8.218 -8.687 0.994 1.00 93.94 93 THR A C 1
ATOM 747 O O . THR A 1 93 ? -7.569 -7.680 0.714 1.00 93.94 93 THR A O 1
ATOM 750 N N . ILE A 1 94 ? -9.121 -8.706 1.970 1.00 94.75 94 ILE A N 1
ATOM 751 C CA . ILE A 1 94 ? -9.400 -7.569 2.843 1.00 94.75 94 ILE A CA 1
ATOM 752 C C . ILE A 1 94 ? -8.733 -7.827 4.191 1.00 94.75 94 ILE A C 1
ATOM 754 O O . ILE A 1 94 ? -9.037 -8.812 4.869 1.00 94.75 94 ILE A O 1
ATOM 758 N N . TYR A 1 95 ? -7.843 -6.924 4.588 1.00 94.81 95 TYR A N 1
ATOM 759 C CA . TYR A 1 95 ? -7.196 -6.934 5.894 1.00 94.81 95 TYR A CA 1
ATOM 760 C C . TYR A 1 95 ? -7.829 -5.880 6.798 1.00 94.81 95 TYR A C 1
ATOM 762 O O . TYR A 1 95 ? -8.046 -4.745 6.369 1.00 94.81 95 TYR A O 1
ATOM 770 N N . ARG A 1 96 ? -8.059 -6.232 8.063 1.00 95.50 96 ARG A N 1
ATOM 771 C CA . ARG A 1 96 ? -8.522 -5.319 9.112 1.00 95.50 96 ARG A CA 1
ATOM 772 C C . ARG A 1 96 ? -7.459 -5.177 10.186 1.00 95.50 96 ARG A C 1
ATOM 774 O O . ARG A 1 96 ? -6.9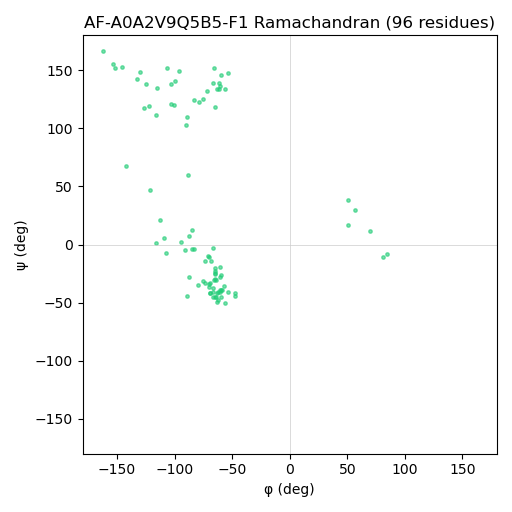13 -6.182 10.638 1.00 95.50 96 ARG A O 1
ATOM 781 N N . ARG A 1 97 ? -7.207 -3.940 10.610 1.00 95.06 97 ARG A N 1
ATOM 782 C CA . ARG A 1 97 ? -6.288 -3.662 11.718 1.00 95.06 97 ARG A CA 1
ATOM 783 C C . ARG A 1 97 ? -6.779 -4.322 13.012 1.00 95.06 97 ARG A C 1
ATOM 785 O O . ARG A 1 97 ? -7.989 -4.335 13.252 1.00 95.06 97 ARG A O 1
ATOM 792 N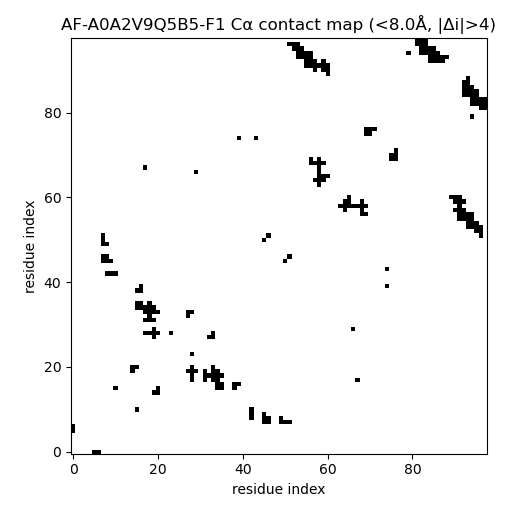 N . LEU A 1 98 ? -5.853 -4.894 13.784 1.00 94.06 98 LEU A N 1
ATOM 793 C CA . LEU A 1 98 ? -6.127 -5.539 15.073 1.00 94.06 98 LEU A CA 1
ATOM 794 C C . LEU A 1 98 ? -6.725 -4.570 16.102 1.00 94.06 98 LEU A C 1
ATOM 796 O O . LEU A 1 98 ? -6.396 -3.361 16.061 1.00 94.06 98 LEU A O 1
#

pLDDT: mean 87.27, std 7.01, range [55.06, 97.38]

Foldseek 3Di:
DVVPDDDLAPDPDCCQVQVLDPPDDPVCSLVSVRHDPCPLVRRLVSCVVRPDQKDKFCLQQDDSNVSPTLCVDPSSVVCCVQWDFPDADNNITMIGGD

Secondary structure (DSSP, 8-state):
-TTSPPPS-S-SSTHHHHT--TTS-HHHHHTTTTPPTTHHHHHHHHHHHS--SEEEE-TTT-GGGTT--GGGSHHHHHHHTTEEEEEEETTEEEEEE-

Solvent-accessible surface area (backbone atoms only — not comparable to full-atom values): 5797 Å² total; per-residue (Å²): 106,103,75,84,52,83,71,40,48,93,66,93,55,64,41,52,66,44,14,48,50,87,94,52,59,67,71,48,27,77,67,36,77,54,43,48,86,65,41,63,60,54,48,49,54,29,36,73,76,33,62,58,66,63,47,77,45,54,23,69,56,43,80,95,34,53,91,61,40,63,74,78,37,69,73,51,41,61,56,49,73,55,36,42,82,72,50,71,58,86,55,25,40,30,33,30,51,112